Protein AF-A0A1F7RLE5-F1 (afdb_monomer)

Structure (mmCIF, N/CA/C/O backbone):
data_AF-A0A1F7RLE5-F1
#
_entry.id   AF-A0A1F7RLE5-F1
#
loop_
_atom_site.group_PDB
_atom_site.id
_atom_site.type_symbol
_atom_site.label_atom_id
_atom_site.label_alt_id
_atom_site.label_comp_id
_atom_site.label_asym_id
_atom_site.label_entity_id
_atom_site.label_seq_id
_atom_site.pdbx_PDB_ins_code
_atom_site.Cartn_x
_atom_site.Cartn_y
_atom_site.Cartn_z
_atom_site.occupancy
_atom_site.B_iso_or_equiv
_atom_site.auth_seq_id
_atom_site.auth_comp_id
_atom_site.auth_asym_id
_atom_site.auth_atom_id
_atom_site.pdbx_PDB_model_num
ATOM 1 N N . MET A 1 1 ? 42.083 -7.881 -18.075 1.00 59.31 1 MET A N 1
ATOM 2 C CA . MET A 1 1 ? 42.101 -8.268 -16.650 1.00 59.31 1 MET A CA 1
ATOM 3 C C . MET A 1 1 ? 41.086 -7.393 -15.956 1.00 59.31 1 MET A C 1
ATOM 5 O O . MET A 1 1 ? 41.280 -6.187 -15.937 1.00 59.31 1 MET A O 1
ATOM 9 N N . THR A 1 2 ? 39.970 -7.964 -15.517 1.00 66.25 2 THR A N 1
ATOM 10 C CA . THR A 1 2 ? 38.947 -7.211 -14.789 1.00 66.25 2 THR A CA 1
ATOM 11 C C . THR A 1 2 ? 39.504 -6.850 -13.415 1.00 66.25 2 THR A C 1
ATOM 13 O O . THR A 1 2 ? 40.105 -7.703 -12.760 1.00 66.25 2 THR A O 1
ATOM 16 N N . ASP A 1 3 ? 39.383 -5.585 -13.016 1.00 80.19 3 ASP A N 1
ATOM 17 C CA . ASP A 1 3 ? 39.900 -5.103 -11.738 1.00 80.19 3 ASP A CA 1
ATOM 18 C C . ASP A 1 3 ? 39.093 -5.740 -10.597 1.00 80.19 3 ASP A C 1
ATOM 20 O O . ASP A 1 3 ? 37.925 -5.425 -10.377 1.00 80.19 3 ASP A O 1
ATOM 24 N N . PHE A 1 4 ? 39.715 -6.670 -9.869 1.00 77.12 4 PHE A N 1
ATOM 25 C CA . PHE A 1 4 ? 39.107 -7.349 -8.722 1.00 77.12 4 PHE A CA 1
ATOM 26 C C . PHE A 1 4 ? 38.617 -6.372 -7.642 1.00 77.12 4 PHE A C 1
ATOM 28 O O . PHE A 1 4 ? 37.705 -6.714 -6.891 1.00 77.12 4 PHE A O 1
ATOM 35 N N . LYS A 1 5 ? 39.171 -5.153 -7.569 1.00 76.75 5 LYS A N 1
ATOM 36 C CA . LYS A 1 5 ? 38.709 -4.121 -6.630 1.00 76.75 5 LYS A CA 1
ATOM 37 C C . LYS A 1 5 ? 37.317 -3.598 -6.977 1.00 76.75 5 LYS A C 1
ATOM 39 O O . LYS A 1 5 ? 36.602 -3.164 -6.080 1.00 76.75 5 LYS A O 1
ATOM 44 N N . GLU A 1 6 ? 36.918 -3.658 -8.246 1.00 79.69 6 GLU A N 1
ATOM 45 C CA . GLU A 1 6 ? 35.597 -3.215 -8.696 1.00 79.69 6 GLU A CA 1
ATOM 46 C C . GLU A 1 6 ? 34.490 -4.181 -8.241 1.00 79.69 6 GLU A C 1
ATOM 48 O O . GLU A 1 6 ? 33.432 -3.739 -7.802 1.00 79.69 6 GLU A O 1
ATOM 53 N N . PHE A 1 7 ? 34.763 -5.492 -8.230 1.00 76.31 7 PHE A N 1
ATOM 54 C CA . PHE A 1 7 ? 33.828 -6.521 -7.746 1.00 76.31 7 PHE A CA 1
ATOM 55 C C . PHE A 1 7 ? 33.625 -6.527 -6.230 1.00 76.31 7 PHE A C 1
ATOM 57 O O . PHE A 1 7 ? 32.606 -7.016 -5.751 1.00 76.31 7 PHE A O 1
ATOM 64 N N . LEU A 1 8 ? 34.595 -6.013 -5.474 1.00 82.81 8 LEU A N 1
ATOM 65 C CA . LEU A 1 8 ? 34.529 -5.927 -4.014 1.00 82.81 8 LEU A CA 1
ATOM 66 C C . LEU A 1 8 ? 33.889 -4.620 -3.530 1.00 82.81 8 LEU A C 1
ATOM 68 O O . LEU A 1 8 ? 33.817 -4.379 -2.326 1.00 82.81 8 LEU A O 1
ATOM 72 N N . LYS A 1 9 ? 33.452 -3.749 -4.446 1.00 84.81 9 LYS A N 1
ATOM 73 C CA . LYS A 1 9 ? 32.808 -2.496 -4.073 1.00 84.81 9 LYS A CA 1
ATOM 74 C C . LYS A 1 9 ? 31.415 -2.783 -3.521 1.00 84.81 9 LYS A C 1
ATOM 76 O O . LYS A 1 9 ? 30.585 -3.383 -4.199 1.00 84.81 9 LYS A O 1
ATOM 81 N N . GLU A 1 10 ? 31.159 -2.298 -2.309 1.00 84.31 10 GLU A N 1
ATOM 82 C CA . GLU A 1 10 ? 29.839 -2.368 -1.684 1.00 84.31 10 GLU A CA 1
ATOM 83 C C . GLU A 1 10 ? 28.769 -1.807 -2.636 1.00 84.31 10 GLU A C 1
ATOM 85 O O . GLU A 1 10 ? 28.910 -0.674 -3.129 1.00 84.31 10 GLU A O 1
ATOM 90 N N . PRO A 1 11 ? 27.706 -2.575 -2.932 1.00 82.00 11 PRO A N 1
ATOM 91 C CA . PRO A 1 11 ? 26.655 -2.103 -3.809 1.00 82.00 11 PRO A CA 1
ATOM 92 C C . PRO A 1 11 ? 25.955 -0.906 -3.166 1.00 82.00 11 PRO A C 1
ATOM 94 O O . PRO A 1 11 ? 25.725 -0.855 -1.955 1.00 82.00 11 PRO A O 1
ATOM 97 N N . LYS A 1 12 ? 25.578 0.075 -3.992 1.00 87.25 12 LYS A N 1
ATOM 98 C CA . LYS A 1 12 ? 24.795 1.222 -3.526 1.00 87.25 12 LYS A CA 1
ATOM 99 C C . LYS A 1 12 ? 23.519 0.706 -2.853 1.00 87.25 12 LYS A C 1
ATOM 101 O O . LYS A 1 12 ? 22.704 0.039 -3.489 1.00 87.25 12 LYS A O 1
ATOM 106 N N . LYS A 1 13 ? 23.322 1.047 -1.577 1.00 91.56 13 LYS A N 1
ATOM 107 C CA . LYS A 1 13 ? 22.073 0.756 -0.870 1.00 91.56 13 LYS A CA 1
ATOM 108 C C . LYS A 1 13 ? 20.955 1.606 -1.474 1.00 91.56 13 LYS A C 1
ATOM 110 O O . LYS A 1 13 ? 20.955 2.823 -1.324 1.00 91.56 13 LYS A O 1
ATOM 115 N N . LEU A 1 14 ? 20.038 0.951 -2.176 1.00 94.25 14 LEU A N 1
ATOM 116 C CA . LEU A 1 14 ? 18.852 1.573 -2.763 1.00 94.25 14 LEU A CA 1
ATOM 117 C C . LEU A 1 14 ? 17.717 1.650 -1.739 1.00 94.25 14 LEU A C 1
ATOM 119 O O . LEU A 1 14 ? 17.534 0.698 -0.965 1.00 94.25 14 LEU A O 1
ATOM 123 N N . THR A 1 15 ? 16.950 2.743 -1.772 1.00 96.62 15 THR A N 1
ATOM 124 C CA . THR A 1 15 ? 15.676 2.839 -1.039 1.00 96.62 15 THR A CA 1
ATOM 125 C C . THR A 1 15 ? 14.633 1.887 -1.637 1.00 96.62 15 THR A C 1
ATOM 127 O O . THR A 1 15 ? 14.884 1.218 -2.645 1.00 96.62 15 THR A O 1
ATOM 130 N N . LEU A 1 16 ? 13.459 1.774 -1.011 1.00 95.38 16 LEU A N 1
ATOM 131 C CA . LEU A 1 16 ? 12.368 0.992 -1.593 1.00 95.38 16 LEU A CA 1
ATOM 132 C C . LEU A 1 16 ? 11.907 1.609 -2.920 1.00 95.38 16 LEU A C 1
ATOM 134 O O . LEU A 1 16 ? 11.749 0.898 -3.907 1.00 95.38 16 LEU A O 1
ATOM 138 N N . GLU A 1 17 ? 11.764 2.929 -2.958 1.00 95.50 17 GLU A N 1
ATOM 139 C CA . GLU A 1 17 ? 11.339 3.702 -4.125 1.00 95.50 17 GLU A CA 1
ATOM 140 C C . GLU A 1 17 ? 12.335 3.546 -5.278 1.00 95.50 17 GLU A C 1
ATOM 142 O O . GLU A 1 17 ? 11.925 3.269 -6.405 1.00 95.50 17 GLU A O 1
ATOM 147 N N . ASP A 1 18 ? 13.641 3.617 -4.989 1.00 96.62 18 ASP A N 1
ATOM 148 C CA . ASP A 1 18 ? 14.701 3.358 -5.969 1.00 96.62 18 ASP A CA 1
ATOM 149 C C . ASP A 1 18 ? 14.546 1.968 -6.605 1.00 96.62 18 ASP A C 1
ATOM 151 O O . ASP A 1 18 ? 14.674 1.813 -7.818 1.00 96.62 18 ASP A O 1
ATOM 155 N N . ARG A 1 19 ? 14.263 0.940 -5.792 1.00 96.00 19 ARG A N 1
ATOM 156 C CA . ARG A 1 19 ? 14.071 -0.438 -6.276 1.00 96.00 19 ARG A CA 1
ATOM 157 C C . ARG A 1 19 ? 12.800 -0.566 -7.101 1.00 96.00 19 ARG A C 1
ATOM 159 O O . ARG A 1 19 ? 12.813 -1.199 -8.152 1.00 96.00 19 ARG A O 1
ATOM 166 N N . LEU A 1 20 ? 11.712 0.039 -6.633 1.00 96.25 20 LEU A N 1
ATOM 167 C CA . LEU A 1 20 ? 10.431 0.055 -7.325 1.00 96.25 20 LEU A CA 1
ATOM 168 C C . LEU A 1 20 ? 10.563 0.736 -8.695 1.00 96.25 20 LEU A C 1
ATOM 170 O O . LEU A 1 20 ? 10.024 0.220 -9.675 1.00 96.25 20 LEU A O 1
ATOM 174 N N . TYR A 1 21 ? 11.338 1.814 -8.806 1.00 95.25 21 TYR A N 1
ATOM 175 C CA . TYR A 1 21 ? 11.566 2.518 -10.069 1.00 95.25 21 TYR A CA 1
ATOM 176 C C . TYR A 1 21 ? 12.254 1.655 -11.146 1.00 95.25 21 TYR A C 1
ATOM 178 O O . TYR A 1 21 ? 12.067 1.890 -12.338 1.00 95.25 21 TYR A O 1
ATOM 186 N N . LEU A 1 22 ? 12.996 0.612 -10.756 1.00 95.81 22 LEU A N 1
ATOM 187 C CA . LEU A 1 22 ? 13.591 -0.346 -11.699 1.00 95.81 22 LEU A CA 1
ATOM 188 C C . LEU A 1 22 ? 12.549 -1.275 -12.345 1.00 95.81 22 LEU A C 1
ATOM 190 O O . LEU A 1 22 ? 12.821 -1.886 -13.380 1.00 95.81 22 LEU A O 1
ATOM 194 N N . VAL A 1 23 ? 11.359 -1.401 -11.749 1.00 95.38 23 VAL A N 1
ATOM 195 C CA . VAL A 1 23 ? 10.293 -2.276 -12.241 1.00 95.38 23 VAL A CA 1
ATOM 196 C C . VAL A 1 23 ? 9.515 -1.575 -13.347 1.00 95.38 23 VAL A C 1
ATOM 198 O O . VAL A 1 23 ? 8.810 -0.589 -13.114 1.00 95.38 23 VAL A O 1
ATOM 201 N N . LYS A 1 24 ? 9.573 -2.135 -14.558 1.00 95.69 24 LYS A N 1
ATOM 202 C CA . LYS A 1 24 ? 8.728 -1.693 -15.668 1.00 95.69 24 LYS A CA 1
ATOM 203 C C . LYS A 1 24 ? 7.270 -2.046 -15.379 1.00 95.69 24 LYS A C 1
ATOM 205 O O . LYS A 1 24 ? 6.929 -3.214 -15.232 1.00 95.69 24 LYS A O 1
ATOM 210 N N . ARG A 1 25 ? 6.409 -1.034 -15.374 1.00 93.12 25 ARG A N 1
ATOM 211 C CA . ARG A 1 25 ? 4.979 -1.159 -15.079 1.00 93.12 25 ARG A CA 1
ATOM 212 C C . ARG A 1 25 ? 4.152 -0.311 -16.043 1.00 93.12 25 ARG A C 1
ATOM 214 O O . ARG A 1 25 ? 4.614 0.727 -16.516 1.00 93.12 25 ARG A O 1
ATOM 221 N N . LYS A 1 26 ? 2.935 -0.762 -16.348 1.00 94.31 26 LYS A N 1
ATOM 222 C CA . LYS A 1 26 ? 1.914 0.021 -17.056 1.00 94.31 26 LYS A CA 1
ATOM 223 C C . LYS A 1 26 ? 0.780 0.262 -16.070 1.00 94.31 26 LYS A C 1
ATOM 225 O O . LYS A 1 26 ? -0.002 -0.644 -15.816 1.00 94.31 26 LYS A O 1
ATOM 230 N N . LEU A 1 27 ? 0.739 1.459 -15.500 1.00 90.75 27 LEU A N 1
ATOM 231 C CA . LEU A 1 27 ? -0.222 1.795 -14.455 1.00 90.75 27 LEU A CA 1
ATOM 232 C C . LEU A 1 27 ? -1.634 1.938 -15.031 1.00 90.75 27 LEU A C 1
ATOM 234 O O . LEU A 1 27 ? -1.818 2.545 -16.090 1.00 90.75 27 LEU A O 1
ATOM 238 N N . ASP A 1 28 ? -2.613 1.388 -14.317 1.00 92.38 28 ASP A N 1
ATOM 239 C CA . ASP A 1 28 ? -4.027 1.666 -14.555 1.00 92.38 28 ASP A CA 1
ATOM 240 C C . ASP A 1 28 ? -4.434 2.980 -13.860 1.00 92.38 28 ASP A C 1
ATOM 242 O O . ASP A 1 28 ? -3.734 3.486 -12.983 1.00 92.38 28 ASP A O 1
ATOM 246 N N . LYS A 1 29 ? -5.570 3.553 -14.260 1.00 93.00 29 LYS A N 1
ATOM 247 C CA . LYS A 1 29 ? -6.151 4.757 -13.651 1.00 93.00 29 LYS A CA 1
ATOM 248 C C . LYS A 1 29 ? -6.947 4.455 -12.383 1.00 93.00 29 LYS A C 1
ATOM 250 O O . LYS A 1 29 ? -7.286 5.383 -11.655 1.00 93.00 29 LYS A O 1
ATOM 255 N N . VAL A 1 30 ? -7.292 3.191 -12.155 1.00 94.44 30 VAL A N 1
ATOM 256 C CA . VAL A 1 30 ? -8.133 2.748 -11.041 1.00 94.44 30 VAL A CA 1
ATOM 257 C C . VAL A 1 30 ? -7.397 1.673 -10.252 1.00 94.44 30 VAL A C 1
ATOM 259 O O . VAL A 1 30 ? -6.716 0.828 -10.830 1.00 94.44 30 VAL A O 1
ATOM 262 N N . THR A 1 31 ? -7.553 1.697 -8.928 1.00 95.56 31 THR A N 1
ATOM 263 C CA . THR A 1 31 ? -7.017 0.643 -8.065 1.00 95.56 31 THR A CA 1
ATOM 264 C C . THR A 1 31 ? -7.621 -0.720 -8.412 1.00 95.56 31 THR A C 1
ATOM 266 O O . THR A 1 31 ? -8.836 -0.862 -8.565 1.00 95.56 31 THR A O 1
ATOM 269 N N . HIS A 1 32 ? -6.768 -1.741 -8.492 1.00 95.75 32 HIS A N 1
ATOM 270 C CA . HIS A 1 32 ? -7.176 -3.145 -8.593 1.00 95.75 32 HIS A CA 1
ATOM 271 C C . HIS A 1 32 ? -7.327 -3.812 -7.214 1.00 95.75 32 HIS A C 1
ATOM 273 O O . HIS A 1 32 ? -7.733 -4.968 -7.128 1.00 95.75 32 HIS A O 1
ATOM 279 N N . ILE A 1 33 ? -7.029 -3.086 -6.132 1.00 96.88 33 ILE A N 1
ATOM 280 C CA . ILE A 1 33 ? -7.100 -3.564 -4.751 1.00 96.88 33 ILE A CA 1
ATOM 281 C C . ILE A 1 33 ? -8.201 -2.799 -4.020 1.00 96.88 33 ILE A C 1
ATOM 283 O O . ILE A 1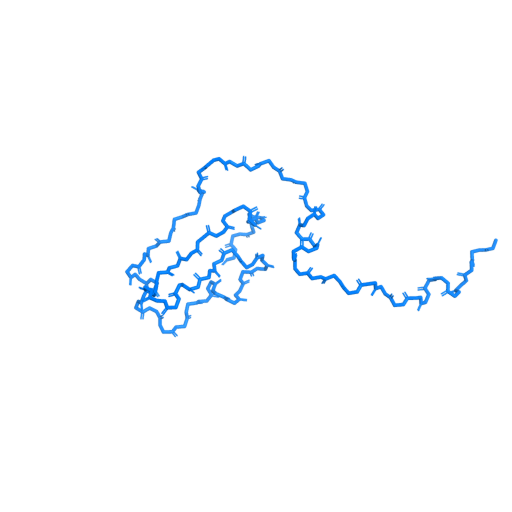 33 ? -8.252 -1.566 -4.059 1.00 96.88 33 ILE A O 1
ATOM 287 N N . LYS A 1 34 ? -9.074 -3.534 -3.329 1.00 96.56 34 LYS A N 1
ATOM 288 C CA . LYS A 1 34 ? -10.105 -2.982 -2.446 1.00 96.56 34 LYS A CA 1
ATOM 289 C C . LYS A 1 34 ? -9.830 -3.446 -1.023 1.00 96.56 34 LYS A C 1
ATOM 291 O O . LYS A 1 34 ? -9.670 -4.641 -0.798 1.00 96.56 34 LYS A O 1
ATOM 296 N N . VAL A 1 35 ? -9.801 -2.503 -0.090 1.00 97.12 35 VAL A N 1
ATOM 297 C CA . VAL A 1 35 ? -9.664 -2.771 1.345 1.00 97.12 35 VAL A CA 1
ATOM 298 C C . VAL A 1 35 ? -11.010 -2.510 2.008 1.00 97.12 35 VAL A C 1
ATOM 300 O O . VAL A 1 35 ? -11.620 -1.466 1.767 1.00 97.12 35 VAL A O 1
ATOM 303 N N . ASP A 1 36 ? -11.468 -3.451 2.830 1.00 98.06 36 ASP A N 1
ATOM 304 C CA . ASP A 1 36 ? -12.580 -3.204 3.744 1.00 98.06 36 ASP A CA 1
ATOM 305 C C . ASP A 1 36 ? -12.085 -2.284 4.867 1.00 98.06 36 ASP A C 1
ATOM 307 O O . ASP A 1 36 ? -11.292 -2.681 5.724 1.00 98.06 36 ASP A O 1
ATOM 311 N N . GLN A 1 37 ? -12.505 -1.022 4.812 1.00 98.00 37 GLN A N 1
ATOM 312 C CA . GLN A 1 37 ? -12.036 0.014 5.730 1.00 98.00 37 GLN A CA 1
ATOM 313 C C . GLN A 1 37 ? -12.529 -0.214 7.159 1.00 98.00 37 GLN A C 1
ATOM 315 O O . GLN A 1 37 ? -11.833 0.151 8.104 1.00 98.00 37 GLN A O 1
ATOM 320 N N . GLU A 1 38 ? -13.699 -0.828 7.333 1.00 98.00 38 GLU A N 1
ATOM 321 C CA . GLU A 1 38 ? -14.259 -1.073 8.659 1.00 98.00 38 GLU A CA 1
ATOM 322 C C . GLU A 1 38 ? -13.503 -2.198 9.361 1.00 98.00 38 GLU A C 1
ATOM 324 O O . GLU A 1 38 ? -13.150 -2.064 10.532 1.00 98.00 38 GLU A O 1
ATOM 329 N N . GLU A 1 39 ? -13.181 -3.275 8.644 1.00 97.88 39 GLU A N 1
ATOM 330 C CA . GLU A 1 39 ? -12.355 -4.353 9.197 1.00 97.88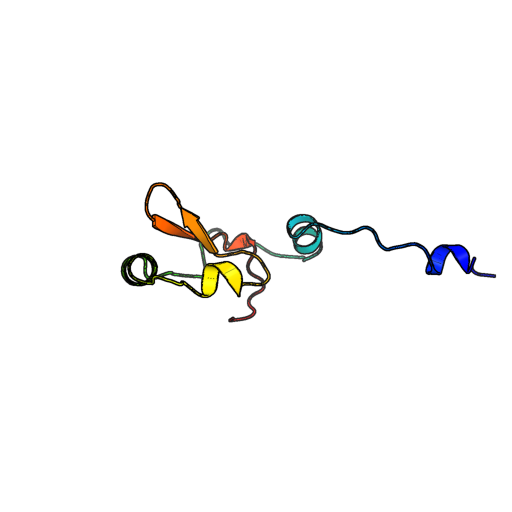 39 GLU A CA 1
ATOM 331 C C . GLU A 1 39 ? -10.909 -3.894 9.436 1.00 97.88 39 GLU A C 1
ATOM 333 O O . GLU A 1 39 ? -10.350 -4.158 10.500 1.00 97.88 39 GLU A O 1
ATOM 338 N N . PHE A 1 40 ? -10.327 -3.107 8.523 1.00 97.88 40 PHE A N 1
ATOM 339 C CA . PHE A 1 40 ? -8.989 -2.536 8.712 1.00 97.88 40 PHE A CA 1
ATOM 340 C C . PHE A 1 40 ? -8.889 -1.627 9.949 1.00 97.88 40 PHE A C 1
ATOM 342 O O . PHE A 1 40 ? -7.895 -1.667 10.679 1.00 97.88 40 PHE A O 1
ATOM 349 N N . LYS A 1 41 ? -9.912 -0.798 10.203 1.00 97.38 41 LYS A N 1
ATOM 350 C CA . LYS A 1 41 ? -9.949 0.099 11.370 1.00 97.38 41 LYS A CA 1
ATOM 351 C C . LYS A 1 41 ? -10.068 -0.667 12.688 1.00 97.38 41 LYS A C 1
ATOM 353 O O . LYS A 1 41 ? -9.493 -0.224 13.681 1.00 97.38 41 LYS A O 1
ATOM 358 N N . LYS A 1 42 ? -10.793 -1.791 12.702 1.00 97.44 42 LYS A N 1
ATOM 359 C CA . LYS A 1 42 ? -10.961 -2.654 13.886 1.00 97.44 42 LYS A CA 1
ATOM 360 C C . LYS A 1 42 ? -9.734 -3.513 14.178 1.00 97.44 42 LYS A C 1
ATOM 362 O O . LYS A 1 42 ? -9.533 -3.894 15.330 1.00 97.44 42 LYS A O 1
ATOM 367 N N . ASP A 1 43 ? -8.938 -3.833 13.161 1.00 97.00 43 ASP A N 1
ATOM 368 C CA . ASP A 1 43 ? -7.743 -4.650 13.327 1.00 97.00 43 ASP A CA 1
ATOM 369 C C . ASP A 1 43 ? -6.657 -3.883 14.101 1.00 97.00 43 ASP A C 1
ATOM 371 O O . ASP A 1 43 ? -6.132 -2.856 13.660 1.00 97.00 43 ASP A O 1
ATOM 375 N N . ALA A 1 44 ? -6.318 -4.407 15.280 1.00 95.12 44 ALA A N 1
ATOM 376 C CA . ALA A 1 44 ? -5.279 -3.862 16.145 1.00 95.12 44 ALA A CA 1
ATOM 377 C C . ALA A 1 44 ? -3.866 -4.078 15.579 1.00 95.12 44 ALA A C 1
ATOM 379 O O . ALA A 1 44 ? -2.927 -3.393 15.994 1.00 95.12 44 ALA A O 1
ATOM 380 N N . HIS A 1 45 ? -3.693 -5.030 14.659 1.00 95.31 45 HIS A N 1
ATOM 381 C CA . HIS A 1 45 ? -2.404 -5.346 14.060 1.00 95.31 45 HIS A CA 1
ATOM 382 C C . HIS A 1 45 ? -2.525 -5.723 12.572 1.00 95.31 45 HIS A C 1
ATOM 384 O O . HIS A 1 45 ? 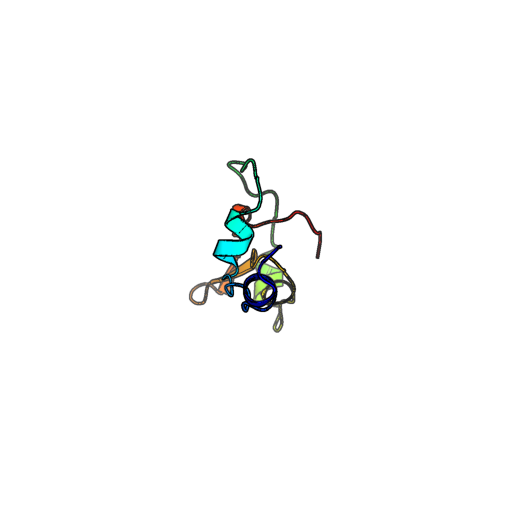-2.218 -6.859 12.198 1.00 95.31 45 HIS A O 1
ATOM 390 N N . PRO A 1 46 ? -2.913 -4.773 11.697 1.00 96.00 46 PRO A N 1
ATOM 391 C CA . PRO A 1 46 ? -3.160 -5.068 10.292 1.00 96.00 46 PRO A CA 1
ATOM 392 C C . PRO A 1 46 ? -1.879 -5.520 9.593 1.00 96.00 46 PRO A C 1
ATOM 394 O O . PRO A 1 46 ? -0.988 -4.713 9.312 1.00 96.00 46 PRO A O 1
ATOM 397 N N . ALA A 1 47 ? -1.808 -6.817 9.281 1.00 96.69 47 ALA A N 1
ATOM 398 C CA . ALA A 1 47 ? -0.613 -7.455 8.726 1.00 96.69 47 ALA A CA 1
ATOM 399 C C . ALA A 1 47 ? -0.105 -6.772 7.448 1.00 96.69 47 ALA A C 1
ATOM 401 O O . ALA A 1 47 ? 1.100 -6.635 7.223 1.00 96.69 47 ALA A O 1
ATOM 402 N N . ILE A 1 48 ? -1.047 -6.273 6.644 1.00 96.81 48 ILE A N 1
ATOM 403 C CA . ILE A 1 48 ? -0.806 -5.594 5.370 1.00 96.81 48 ILE A CA 1
ATOM 404 C C . ILE A 1 48 ? 0.125 -4.377 5.488 1.00 96.81 48 ILE A C 1
ATOM 406 O O . ILE A 1 48 ? 0.807 -4.046 4.519 1.00 96.81 48 ILE A O 1
ATOM 410 N N . LEU A 1 49 ? 0.208 -3.746 6.668 1.00 97.31 49 LEU A N 1
ATOM 411 C CA . LEU A 1 49 ? 1.056 -2.573 6.910 1.00 97.31 49 LEU A CA 1
ATOM 412 C C . LEU A 1 49 ? 2.551 -2.901 6.990 1.00 97.31 49 LEU A C 1
ATOM 414 O O . LEU A 1 49 ? 3.375 -2.000 6.858 1.00 97.31 49 LEU A O 1
ATOM 418 N N . PHE A 1 50 ? 2.920 -4.166 7.207 1.00 95.88 50 PHE A N 1
ATOM 419 C CA . PHE A 1 50 ? 4.324 -4.564 7.353 1.00 95.88 50 PHE A CA 1
ATOM 420 C C . PHE A 1 50 ? 4.733 -5.747 6.477 1.00 95.88 50 PHE A C 1
ATOM 422 O O . PHE A 1 50 ? 5.919 -5.893 6.187 1.00 95.88 50 PHE A O 1
ATOM 429 N N . ILE A 1 51 ? 3.790 -6.587 6.038 1.00 97.56 51 ILE A N 1
ATOM 430 C CA . ILE A 1 51 ? 4.112 -7.756 5.210 1.00 97.56 51 ILE A CA 1
ATOM 431 C C . ILE A 1 51 ? 4.269 -7.407 3.725 1.00 97.56 51 ILE A C 1
ATOM 433 O O . ILE A 1 51 ? 4.977 -8.103 2.997 1.00 97.56 51 ILE A O 1
ATOM 437 N N . CYS A 1 52 ? 3.630 -6.326 3.263 1.00 97.88 52 CYS A N 1
ATOM 438 C CA . CYS A 1 52 ? 3.660 -5.947 1.857 1.00 97.88 52 CYS A CA 1
ATOM 439 C C . CYS A 1 52 ? 5.083 -5.524 1.442 1.00 97.88 52 CYS A C 1
ATOM 441 O O . CYS A 1 52 ? 5.583 -4.503 1.925 1.00 97.88 52 CYS A O 1
ATOM 443 N N . PRO A 1 53 ? 5.728 -6.223 0.487 1.00 97.12 53 PRO A N 1
ATOM 444 C CA . PRO A 1 53 ? 7.119 -5.948 0.120 1.00 97.12 53 PRO A CA 1
ATOM 445 C C . PRO A 1 53 ? 7.300 -4.610 -0.610 1.00 97.12 53 PRO A C 1
ATOM 447 O O . PRO A 1 53 ? 8.420 -4.121 -0.733 1.00 97.12 53 PRO A O 1
ATOM 450 N N . ALA A 1 54 ? 6.207 -4.033 -1.112 1.00 97.56 54 ALA A N 1
ATOM 451 C CA . ALA A 1 54 ? 6.197 -2.794 -1.880 1.00 97.56 54 ALA A CA 1
ATOM 452 C C . ALA A 1 54 ? 5.539 -1.622 -1.138 1.00 97.56 54 ALA A C 1
ATOM 454 O O . ALA A 1 54 ? 5.339 -0.571 -1.742 1.00 97.56 54 ALA A O 1
ATOM 455 N N . LYS A 1 55 ? 5.199 -1.799 0.150 1.00 96.88 55 LYS A N 1
ATOM 456 C CA . LYS A 1 55 ? 4.556 -0.770 0.983 1.00 96.88 55 LYS A CA 1
ATOM 457 C C . LYS A 1 55 ? 3.332 -0.138 0.295 1.00 96.88 55 LYS A C 1
ATOM 459 O O . LYS A 1 55 ? 3.172 1.077 0.233 1.00 96.88 55 LYS A O 1
ATOM 464 N N . VAL A 1 56 ? 2.479 -0.996 -0.271 1.00 98.12 56 VAL A N 1
ATOM 465 C CA . VAL A 1 56 ? 1.232 -0.580 -0.938 1.00 98.12 56 VAL A CA 1
ATOM 466 C C . VAL A 1 56 ? 0.247 0.009 0.068 1.00 98.12 56 VAL A C 1
ATOM 468 O O . VAL A 1 56 ? -0.476 0.939 -0.267 1.00 98.12 56 VAL A O 1
ATOM 471 N N . TYR A 1 57 ? 0.218 -0.523 1.287 1.00 98.19 57 TYR A N 1
ATOM 472 C CA . TYR A 1 57 ? -0.748 -0.139 2.307 1.00 98.19 57 TYR A CA 1
ATOM 473 C C . TYR A 1 57 ? -0.102 0.770 3.344 1.00 98.19 57 TYR A C 1
ATOM 475 O O . TYR A 1 57 ? 0.924 0.420 3.930 1.00 98.19 57 TYR A O 1
ATOM 483 N N . GLU A 1 58 ? -0.740 1.903 3.611 1.00 97.69 58 GLU A N 1
ATOM 484 C CA . GLU A 1 58 ? -0.368 2.810 4.694 1.00 97.69 58 GLU A CA 1
ATOM 485 C C . GLU A 1 58 ? -1.606 3.172 5.515 1.00 97.69 58 GLU A C 1
ATOM 487 O O . GLU A 1 58 ? -2.723 3.194 4.999 1.00 97.69 58 GLU A O 1
ATOM 492 N N . ARG A 1 59 ? -1.430 3.429 6.811 1.00 97.81 59 ARG A N 1
ATOM 493 C CA . ARG A 1 59 ? -2.509 3.941 7.657 1.00 97.81 59 A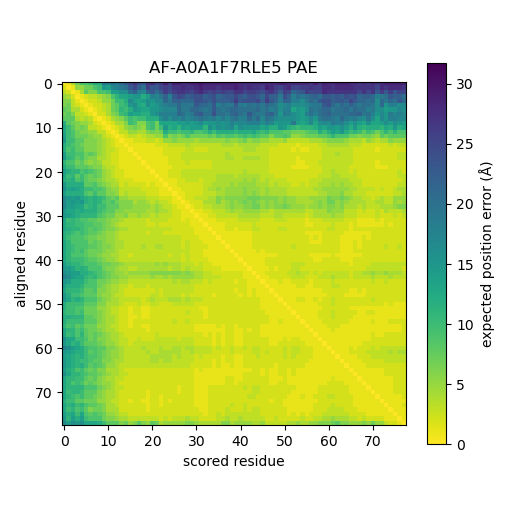RG A CA 1
ATOM 494 C C . ARG A 1 59 ? -2.499 5.464 7.581 1.00 97.81 59 ARG A C 1
ATOM 496 O O . ARG A 1 59 ? -1.470 6.089 7.811 1.00 97.81 59 ARG A O 1
ATOM 503 N N . ASN A 1 60 ? -3.647 6.056 7.281 1.00 97.88 60 ASN A N 1
ATOM 504 C CA . ASN A 1 60 ? -3.860 7.475 7.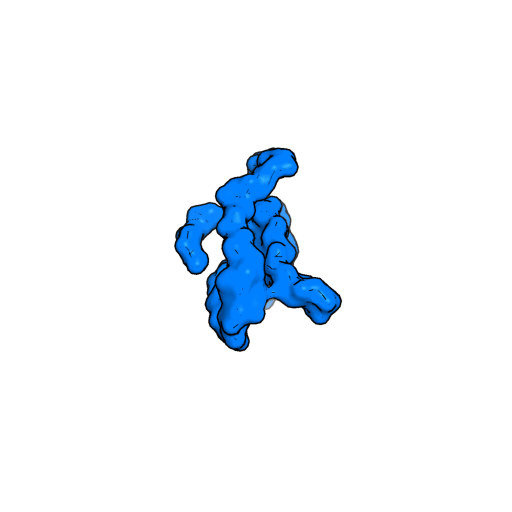494 1.00 97.88 60 ASN A CA 1
ATOM 505 C C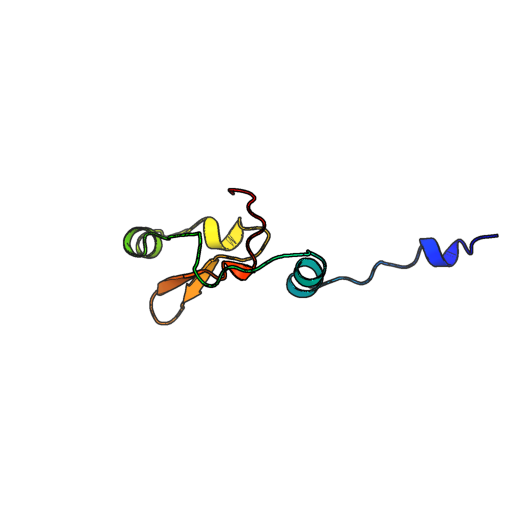 . ASN A 1 60 ? -3.969 7.722 9.007 1.00 97.88 60 ASN A C 1
ATOM 507 O O . ASN A 1 60 ? -4.904 7.238 9.642 1.00 97.88 60 ASN A O 1
ATOM 511 N N . GLU A 1 61 ? -3.018 8.452 9.584 1.00 96.25 61 GLU A N 1
ATOM 512 C CA . GLU A 1 61 ? -2.973 8.716 11.030 1.00 96.25 61 GLU A CA 1
ATOM 513 C C . GLU A 1 61 ? -4.128 9.609 11.522 1.00 96.25 61 GLU A C 1
ATOM 515 O O . GLU A 1 61 ? -4.496 9.554 12.692 1.00 96.25 61 GLU A O 1
ATOM 520 N N . GLU A 1 62 ? -4.737 10.410 10.643 1.00 97.12 62 GLU A N 1
ATOM 521 C CA . GLU A 1 62 ? -5.848 11.305 10.991 1.00 97.12 62 GLU A CA 1
ATOM 522 C C . GLU A 1 62 ? -7.203 10.589 10.943 1.00 97.12 62 GLU A C 1
ATOM 524 O O . GLU A 1 62 ? -8.038 10.772 11.829 1.00 97.12 62 GLU A O 1
ATOM 529 N N . THR A 1 63 ? -7.441 9.769 9.913 1.00 97.50 63 THR A N 1
ATOM 530 C CA . THR A 1 63 ? -8.748 9.120 9.681 1.00 97.50 63 THR A CA 1
ATOM 531 C C . THR A 1 63 ? -8.789 7.647 10.088 1.00 97.50 63 THR A C 1
ATOM 533 O O . THR A 1 63 ? -9.865 7.050 10.178 1.00 97.50 63 THR A O 1
ATOM 536 N N . GLY A 1 64 ? -7.625 7.031 10.304 1.00 96.88 64 GLY A N 1
ATOM 537 C CA . GLY A 1 64 ? -7.474 5.594 10.522 1.00 96.88 64 GLY A CA 1
ATOM 538 C C . GLY A 1 64 ? -7.729 4.739 9.277 1.00 96.88 64 GLY A C 1
ATOM 539 O O . GLY A 1 64 ? -7.737 3.515 9.386 1.00 96.88 64 GLY A O 1
ATOM 540 N N . GLU A 1 65 ? -7.959 5.345 8.110 1.00 97.88 65 GLU A N 1
ATOM 541 C CA . GLU A 1 65 ? -8.224 4.631 6.857 1.00 97.88 65 GLU A CA 1
ATOM 542 C C . GLU A 1 65 ? -6.952 4.049 6.244 1.00 97.88 65 GLU A C 1
ATOM 544 O O . GLU A 1 65 ? -5.855 4.584 6.401 1.00 97.88 65 GLU A O 1
ATOM 549 N N . CYS A 1 66 ? -7.102 2.952 5.508 1.00 98.12 66 CYS A N 1
ATOM 550 C CA . CYS A 1 66 ? -6.028 2.388 4.710 1.00 98.12 66 CYS A CA 1
ATOM 551 C C . CYS A 1 66 ? -5.894 3.158 3.391 1.00 98.12 66 CYS A C 1
ATOM 553 O O . CYS A 1 66 ? -6.793 3.119 2.545 1.00 98.12 66 CYS A O 1
ATOM 555 N N . ILE A 1 67 ? -4.754 3.822 3.217 1.00 98.06 67 ILE A N 1
ATOM 556 C CA . ILE A 1 67 ? -4.283 4.380 1.951 1.00 98.06 67 ILE A CA 1
ATOM 557 C C . ILE A 1 67 ? -3.721 3.226 1.117 1.00 98.06 67 ILE A C 1
ATOM 559 O O . ILE A 1 67 ? -2.919 2.431 1.609 1.00 98.06 67 ILE A O 1
ATOM 563 N N . VAL A 1 68 ? -4.139 3.143 -0.147 1.00 97.62 68 VAL 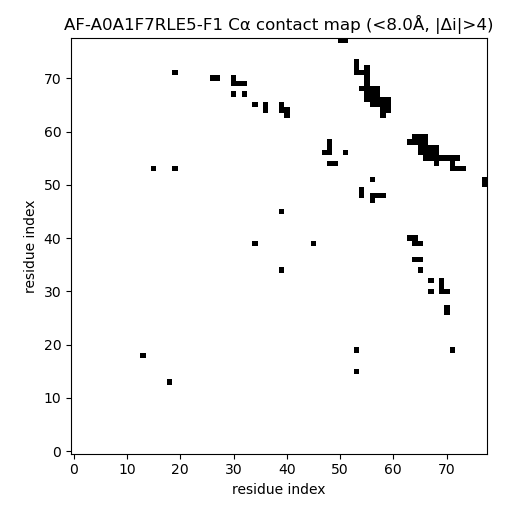A N 1
ATOM 564 C CA . VAL A 1 68 ? -3.740 2.078 -1.075 1.00 97.62 68 VAL A CA 1
ATOM 565 C C . VAL A 1 68 ? -2.960 2.677 -2.246 1.00 97.62 68 VAL A C 1
ATOM 567 O O . VAL A 1 68 ? -3.547 3.122 -3.233 1.00 97.62 68 VAL A O 1
ATOM 570 N N . ASN A 1 69 ? -1.633 2.633 -2.153 1.00 96.88 69 ASN A N 1
ATOM 571 C CA . ASN A 1 69 ? -0.680 3.046 -3.189 1.00 96.88 69 ASN A CA 1
ATOM 572 C C . ASN A 1 69 ? -0.536 1.932 -4.243 1.00 96.88 69 ASN A C 1
ATOM 574 O O . ASN A 1 69 ? 0.520 1.307 -4.394 1.00 96.88 69 ASN A O 1
ATOM 578 N N . PHE A 1 70 ? -1.642 1.591 -4.913 1.00 96.88 70 PHE A N 1
ATOM 579 C CA . PHE A 1 70 ? -1.744 0.441 -5.822 1.00 96.88 70 PHE A CA 1
ATOM 580 C C . PHE A 1 70 ? -0.752 0.501 -6.991 1.00 96.88 70 PHE A C 1
ATOM 582 O O . PHE A 1 70 ? -0.401 -0.532 -7.560 1.00 96.88 70 PHE A O 1
ATOM 589 N N . GLU A 1 71 ? -0.265 1.689 -7.339 1.00 95.56 71 GLU A N 1
ATOM 590 C CA . GLU A 1 71 ? 0.767 1.902 -8.343 1.00 95.56 71 GLU A CA 1
ATOM 591 C C . GLU A 1 71 ? 2.101 1.243 -7.984 1.00 95.56 71 GLU A C 1
ATOM 593 O O . GLU A 1 71 ? 2.899 0.970 -8.883 1.00 95.56 71 GLU A O 1
ATOM 598 N N . ASN A 1 72 ? 2.335 0.962 -6.696 1.00 96.19 72 ASN A N 1
ATOM 599 C CA . ASN A 1 72 ? 3.499 0.237 -6.191 1.00 96.19 72 ASN A CA 1
ATOM 600 C C . ASN A 1 72 ? 3.321 -1.282 -6.185 1.00 96.19 72 ASN A C 1
ATOM 602 O O . ASN A 1 72 ? 4.299 -1.997 -5.969 1.00 96.19 72 ASN A O 1
ATOM 606 N N . CYS A 1 73 ? 2.111 -1.787 -6.434 1.00 97.00 73 CYS A N 1
ATOM 607 C CA . CYS A 1 73 ? 1.822 -3.212 -6.370 1.00 97.00 73 CYS A CA 1
ATOM 608 C C . CYS A 1 73 ? 2.685 -4.015 -7.355 1.00 97.00 73 CYS A C 1
ATOM 610 O O . CYS A 1 73 ? 2.838 -3.656 -8.522 1.00 97.00 73 CYS A O 1
ATOM 612 N N . LEU A 1 74 ? 3.228 -5.130 -6.862 1.00 96.94 74 LEU A N 1
ATOM 613 C CA . LEU A 1 74 ? 3.982 -6.116 -7.644 1.00 96.94 74 LEU A CA 1
ATOM 614 C C . LEU A 1 74 ? 3.162 -7.385 -7.927 1.00 96.94 74 LEU A C 1
ATOM 616 O O . LEU A 1 74 ? 3.722 -8.386 -8.358 1.00 96.94 74 LEU A O 1
ATOM 620 N N . GLU A 1 75 ? 1.860 -7.359 -7.62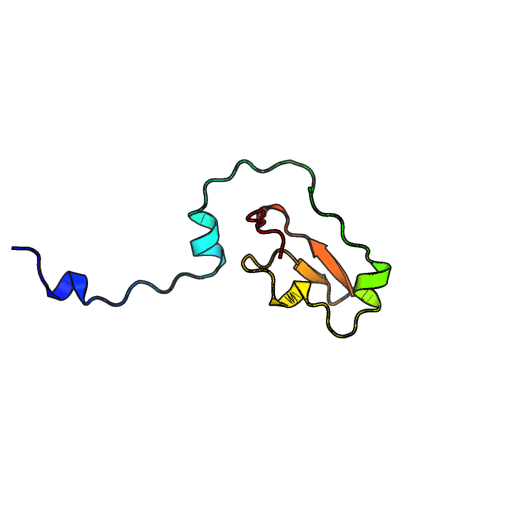4 1.00 96.62 75 GLU A N 1
ATOM 621 C CA . GLU A 1 75 ? 0.912 -8.463 -7.841 1.00 96.62 75 GLU A CA 1
ATOM 622 C C . GLU A 1 75 ? 1.304 -9.784 -7.143 1.00 96.62 75 GLU A C 1
ATOM 624 O O . GLU A 1 75 ? 0.966 -10.873 -7.594 1.00 96.62 75 GLU A O 1
ATOM 629 N N . CYS A 1 76 ? 2.006 -9.706 -6.006 1.00 96.81 76 CYS A N 1
ATOM 630 C CA . CYS A 1 76 ? 2.504 -10.889 -5.290 1.00 96.81 76 CYS A CA 1
ATOM 631 C C . CYS A 1 76 ? 1.438 -11.678 -4.501 1.00 96.81 76 CYS A C 1
ATOM 633 O O . CYS A 1 76 ? 1.651 -12.854 -4.222 1.00 96.81 76 CYS A O 1
ATOM 635 N N . GLY A 1 77 ? 0.311 -11.051 -4.142 1.00 94.62 77 GLY A N 1
ATOM 636 C CA . GLY A 1 77 ? -0.800 -11.696 -3.424 1.00 94.62 77 GLY A CA 1
ATOM 637 C C . GLY A 1 77 ? -0.607 -11.921 -1.917 1.00 94.62 77 GLY A C 1
ATOM 638 O O . GLY A 1 77 ? -1.491 -12.510 -1.299 1.00 94.62 77 GLY A O 1
ATOM 639 N N . THR A 1 78 ? 0.514 -11.475 -1.344 1.00 92.38 78 THR A N 1
ATOM 640 C CA . THR A 1 78 ? 0.768 -11.428 0.108 1.00 92.38 78 THR A CA 1
ATOM 641 C C . THR A 1 78 ? -0.093 -10.376 0.796 1.00 92.38 78 THR A C 1
ATOM 643 O O . THR A 1 78 ? -0.610 -10.680 1.891 1.00 92.38 78 THR A O 1
#

Foldseek 3Di:
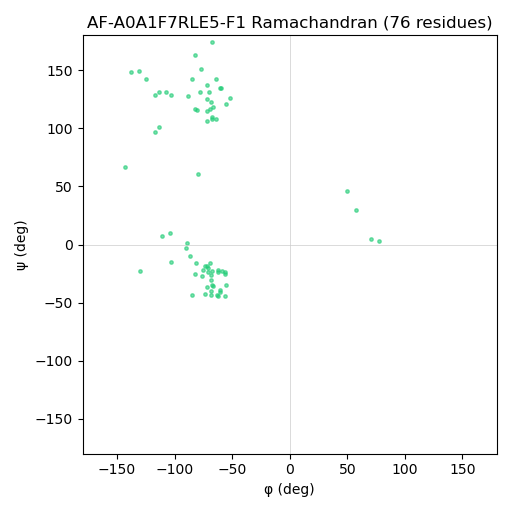DPPPVVVVDDDPDDDLVRVLVVDDDDDDPDAPDDDPFVVQLVDPCPPLCPVQSQNQWDADPVPRGTHGNRVSDPPPVD

InterPro domains:
  IPR012206 Ferredoxin-like, FixX [PTHR43082] (13-78)

pLDDT: mean 93.48, std 7.39, range [59.31, 98.19]

Radius of gyration: 17.67 Å; Cα contacts (8 Å, |Δi|>4): 57; chains: 1; bounding box: 56×23×33 Å

Mean predicted aligned error: 5.43 Å

Secondary structure (DSSP, 8-state):
---HHHHTSPPP---HHHHHHTS-----SS-S----HHHHHH-SS-THHHH-TT--EEE-TTT--EEE-GGG------

Organism: NCBI:txid1817878

Sequence (78 aa):
MTDFKEFLKEPKKLTLEDRLYLVKRKLDKVTHIKVDQEEFKKDAHPAILFICPAKVYERNEETGECIVNFENCLECGT

Solvent-accessible surface area (backbone atoms only — not comparable to full-atom values): 5365 Å² total; per-residue (Å²): 133,83,62,68,70,66,76,69,50,81,75,84,85,68,54,70,66,60,55,54,70,72,56,89,78,84,80,72,97,62,74,91,74,85,77,64,53,69,62,55,56,68,43,90,72,58,59,60,65,74,68,39,95,57,63,29,39,42,73,37,88,88,78,52,39,74,44,73,46,56,88,49,59,81,83,78,87,123

Nearest PDB structures (foldseek):
  6x1o-assembly1_D  TM=6.811E-01  e=1.465E-01  Pyrococcus furiosus COM1